Protein AF-A0A498QW02-F1 (afdb_monomer_lite)

Organism: NCBI:txid2341080

Radius of gyration: 21.15 Å; chains: 1; bounding box: 45×35×47 Å

Sequence (61 aa):
MGLGSRASGLAMAFKLTEAIEARWRAVNAPHLVALVRAGAVFEKGKLIERAVVSSTTKEAA

Foldseek 3Di:
DDDPDPVVVVVVVVVVVVVVVVVCVVVPPVVVVVCVVVVFDDDPNDTDPDPDDDPDDPDDD

pLDDT: mean 71.47, std 13.11, range [38.66, 89.12]

Secondary structure (DSSP, 8-state):
--TT-HHHHHHHHHHHHHHHHHHHTTT--HHHHHHHHTT--EETTEE-S---SS-------

Structure (mmCIF, N/CA/C/O backbone):
data_AF-A0A498QW02-F1
#
_entry.id   AF-A0A498QW02-F1
#
loop_
_atom_site.group_PDB
_atom_site.id
_atom_site.type_symbol
_atom_site.label_atom_id
_atom_site.label_alt_id
_atom_site.label_comp_id
_atom_site.label_asym_id
_atom_site.label_entity_id
_atom_site.label_seq_id
_atom_site.pdbx_PDB_ins_code
_atom_site.Cartn_x
_atom_site.Cartn_y
_atom_site.Cartn_z
_atom_site.occupancy
_atom_site.B_iso_or_equiv
_atom_site.auth_seq_id
_atom_site.auth_comp_id
_atom_site.auth_asym_id
_atom_site.auth_atom_id
_atom_site.pdbx_PDB_model_num
ATOM 1 N N . MET A 1 1 ? 23.477 2.704 -27.892 1.00 50.34 1 MET A N 1
ATOM 2 C CA . MET A 1 1 ? 22.189 3.369 -27.592 1.00 50.34 1 MET A CA 1
ATOM 3 C C . MET A 1 1 ? 22.489 4.496 -26.611 1.00 50.34 1 MET A C 1
ATOM 5 O O . MET A 1 1 ? 22.826 4.212 -25.473 1.00 50.34 1 MET A O 1
ATOM 9 N N . GLY A 1 2 ? 22.563 5.739 -27.093 1.00 60.53 2 GLY A N 1
ATOM 10 C CA . GLY A 1 2 ? 23.099 6.871 -26.325 1.00 60.53 2 GLY A CA 1
ATOM 11 C C . GLY A 1 2 ? 22.089 7.477 -25.346 1.00 60.53 2 GLY A C 1
ATOM 12 O O . GLY A 1 2 ? 20.900 7.574 -25.664 1.00 60.53 2 GLY A O 1
ATOM 13 N N . LEU A 1 3 ? 22.581 7.901 -24.175 1.00 58.78 3 LEU A N 1
ATOM 14 C CA . LEU A 1 3 ? 21.860 8.747 -23.221 1.00 58.78 3 LEU A CA 1
ATOM 15 C C . LEU A 1 3 ? 21.420 10.034 -23.937 1.00 58.78 3 LEU A C 1
ATOM 17 O O . LEU A 1 3 ? 22.245 10.882 -24.257 1.00 58.78 3 LEU A O 1
ATOM 21 N N . GLY A 1 4 ? 20.130 10.139 -24.252 1.00 61.84 4 GLY A N 1
ATOM 22 C CA . GLY A 1 4 ? 19.556 11.278 -24.979 1.00 61.84 4 GLY A CA 1
ATOM 23 C C . GLY A 1 4 ? 18.376 10.919 -25.886 1.00 61.84 4 GLY A C 1
ATOM 24 O O . GLY A 1 4 ? 17.639 11.802 -26.311 1.00 61.84 4 GLY A O 1
ATOM 25 N N . SER A 1 5 ? 18.145 9.632 -26.168 1.00 74.06 5 SER A N 1
ATOM 26 C CA . SER A 1 5 ? 17.000 9.202 -26.985 1.00 74.06 5 SER A CA 1
ATOM 27 C C . SER A 1 5 ? 15.715 9.038 -26.162 1.00 74.06 5 SER A C 1
ATOM 29 O O . SER A 1 5 ? 15.745 8.493 -25.056 1.00 74.06 5 SER A O 1
ATOM 31 N N . ARG A 1 6 ? 14.564 9.424 -26.74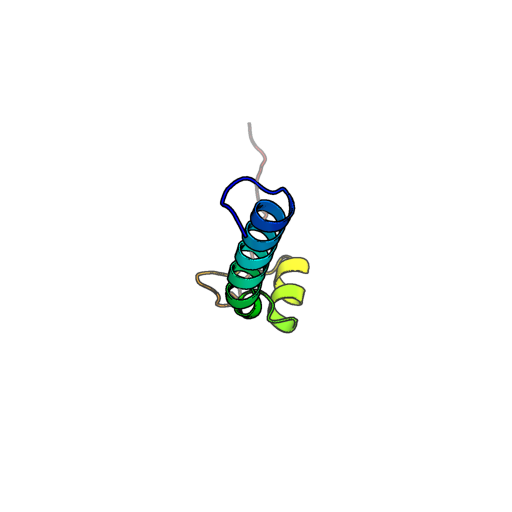1 1.00 71.00 6 ARG A N 1
ATOM 32 C CA . ARG A 1 6 ? 13.207 9.252 -26.169 1.00 71.00 6 ARG A CA 1
ATOM 33 C C . ARG A 1 6 ? 12.942 7.822 -25.682 1.00 71.00 6 ARG A C 1
ATOM 35 O O . ARG A 1 6 ? 12.285 7.629 -24.662 1.00 71.00 6 ARG A O 1
ATOM 42 N N . ALA A 1 7 ? 13.516 6.831 -26.367 1.00 78.00 7 ALA A N 1
ATOM 43 C CA . ALA A 1 7 ? 13.430 5.423 -25.986 1.00 78.00 7 ALA A CA 1
ATOM 44 C C . ALA A 1 7 ? 14.050 5.139 -24.604 1.00 78.00 7 ALA A C 1
ATOM 46 O O . ALA A 1 7 ? 13.513 4.348 -23.833 1.00 78.00 7 ALA A O 1
ATOM 47 N N . SER A 1 8 ? 15.148 5.821 -24.259 1.00 74.38 8 SER A N 1
ATOM 48 C CA . SER A 1 8 ? 15.820 5.655 -22.967 1.00 74.38 8 SER A CA 1
ATOM 49 C C . SER A 1 8 ? 15.013 6.267 -21.817 1.00 74.38 8 SER A C 1
ATOM 51 O O . SER A 1 8 ? 15.000 5.714 -20.721 1.00 74.38 8 SER A O 1
ATOM 53 N N . GLY A 1 9 ? 14.302 7.373 -22.068 1.00 82.31 9 GLY A N 1
ATOM 54 C CA . GLY A 1 9 ? 13.406 7.988 -21.084 1.00 82.31 9 GLY A CA 1
ATOM 55 C C . GLY A 1 9 ? 12.181 7.121 -20.781 1.00 82.31 9 GLY A C 1
ATOM 56 O O . GLY A 1 9 ? 11.835 6.928 -19.617 1.00 82.31 9 GLY A O 1
ATOM 57 N N . LEU A 1 10 ? 11.573 6.524 -21.812 1.00 88.19 10 LEU A N 1
ATOM 58 C CA . LEU A 1 10 ? 10.422 5.633 -21.639 1.00 88.19 10 LEU A CA 1
ATOM 59 C C . LEU A 1 10 ? 10.798 4.347 -20.891 1.00 88.19 10 LEU A C 1
ATOM 61 O O . LEU A 1 10 ? 10.071 3.921 -19.997 1.00 88.19 10 LEU A O 1
ATOM 65 N N . ALA A 1 11 ? 11.963 3.768 -21.198 1.00 89.12 11 ALA A N 1
ATOM 66 C CA . ALA A 1 11 ? 12.476 2.613 -20.468 1.00 89.12 11 ALA A CA 1
ATOM 67 C C . ALA A 1 11 ? 12.688 2.924 -18.975 1.00 89.12 11 ALA A C 1
ATOM 69 O O . ALA A 1 11 ? 12.433 2.076 -18.124 1.00 89.12 11 ALA A O 1
ATOM 70 N N . MET A 1 12 ? 13.114 4.143 -18.636 1.00 88.56 12 MET A N 1
ATOM 71 C CA . MET A 1 12 ? 13.300 4.556 -17.246 1.00 88.56 12 MET A CA 1
ATOM 72 C C . MET A 1 12 ? 11.960 4.740 -16.519 1.00 88.56 12 MET A C 1
ATOM 74 O O . MET A 1 12 ? 11.814 4.252 -15.402 1.00 88.56 12 MET A O 1
ATOM 78 N N . ALA A 1 13 ? 10.964 5.354 -17.167 1.00 86.56 13 ALA A N 1
ATOM 79 C CA . ALA A 1 13 ? 9.610 5.473 -16.623 1.00 86.56 13 ALA A CA 1
ATOM 80 C C . ALA A 1 13 ? 8.964 4.098 -16.384 1.00 86.56 13 ALA A C 1
ATOM 82 O O . ALA A 1 13 ? 8.433 3.851 -15.305 1.00 86.56 13 ALA A O 1
ATOM 83 N N . PHE A 1 14 ? 9.092 3.175 -17.342 1.00 85.12 14 PHE A N 1
ATOM 84 C CA . PHE A 1 14 ? 8.586 1.810 -17.198 1.00 85.12 14 PHE A CA 1
ATOM 85 C C . PHE A 1 14 ? 9.242 1.080 -16.021 1.00 85.12 14 PHE A C 1
ATOM 87 O O . PHE A 1 14 ? 8.555 0.505 -15.185 1.00 85.12 14 PHE A O 1
ATOM 94 N N . LYS A 1 15 ? 10.569 1.173 -15.886 1.00 87.88 15 LYS A N 1
ATOM 95 C CA . LYS A 1 15 ? 11.285 0.563 -14.756 1.00 87.88 15 LYS A CA 1
ATOM 96 C C . LYS A 1 15 ? 10.889 1.157 -13.402 1.00 87.88 15 LYS A C 1
ATOM 98 O O . LYS A 1 15 ? 10.891 0.430 -12.414 1.00 87.88 15 LYS A O 1
ATOM 103 N N . LEU A 1 16 ? 10.545 2.446 -13.342 1.00 87.44 16 LEU A N 1
ATOM 104 C CA . LEU A 1 16 ? 10.001 3.063 -12.128 1.00 87.44 16 LEU A CA 1
ATOM 105 C C . LEU A 1 16 ? 8.612 2.502 -11.805 1.00 87.44 16 LEU A C 1
ATOM 107 O O . LEU A 1 16 ? 8.369 2.138 -10.659 1.00 87.44 16 LEU A O 1
ATOM 111 N N . THR A 1 17 ? 7.730 2.364 -12.797 1.00 84.00 17 THR A N 1
ATOM 112 C CA . THR A 1 17 ? 6.404 1.751 -12.618 1.00 84.00 17 THR A CA 1
ATOM 113 C C . THR A 1 17 ? 6.499 0.293 -12.169 1.00 84.00 17 THR A C 1
ATOM 115 O O . THR A 1 17 ? 5.815 -0.083 -11.224 1.00 84.00 17 THR A O 1
ATOM 118 N N . GLU A 1 18 ? 7.392 -0.500 -12.757 1.00 84.06 18 GLU A N 1
ATOM 119 C CA . GLU A 1 18 ? 7.642 -1.892 -12.354 1.00 84.06 18 GLU A CA 1
ATOM 120 C C . GLU A 1 18 ? 8.175 -1.991 -10.914 1.00 84.06 18 GLU A C 1
ATOM 122 O O . GLU A 1 18 ? 7.715 -2.809 -10.115 1.00 84.06 18 GLU A O 1
ATOM 127 N N . ALA A 1 19 ? 9.117 -1.114 -10.541 1.00 81.81 19 ALA A N 1
ATOM 128 C CA . ALA A 1 19 ? 9.650 -1.049 -9.178 1.00 81.81 19 ALA A CA 1
ATOM 129 C C . ALA A 1 19 ? 8.577 -0.646 -8.151 1.00 81.81 19 ALA A C 1
ATOM 131 O O . ALA A 1 19 ? 8.609 -1.075 -6.996 1.00 81.81 19 ALA A O 1
ATOM 132 N N . ILE A 1 20 ? 7.615 0.171 -8.577 1.00 79.44 20 ILE A N 1
ATOM 133 C CA . ILE A 1 20 ? 6.444 0.546 -7.795 1.00 79.44 20 ILE A CA 1
ATOM 134 C C . ILE A 1 20 ? 5.505 -0.663 -7.694 1.00 79.44 20 ILE A C 1
ATOM 136 O O . ILE A 1 20 ? 5.170 -1.062 -6.582 1.00 79.44 20 ILE A O 1
ATOM 140 N N . GLU A 1 21 ? 5.127 -1.305 -8.799 1.00 74.06 21 GLU A N 1
ATOM 141 C CA . GLU A 1 21 ? 4.180 -2.426 -8.807 1.00 74.06 21 GLU A CA 1
ATOM 142 C C . GLU A 1 21 ? 4.593 -3.548 -7.845 1.00 74.06 21 GLU A C 1
ATOM 144 O O . GLU A 1 21 ? 3.789 -3.968 -7.006 1.00 74.06 21 GLU A O 1
ATOM 149 N N . ALA A 1 22 ? 5.863 -3.959 -7.885 1.00 68.44 22 ALA A N 1
ATOM 150 C CA . ALA A 1 22 ? 6.401 -4.977 -6.984 1.00 68.44 22 ALA A CA 1
ATOM 151 C C . ALA A 1 22 ? 6.239 -4.605 -5.495 1.00 68.44 22 ALA A C 1
ATOM 153 O O . ALA A 1 22 ? 6.038 -5.475 -4.648 1.00 68.44 22 ALA A O 1
ATOM 154 N N . ARG A 1 23 ? 6.264 -3.308 -5.167 1.00 69.75 23 ARG A N 1
ATOM 155 C CA . ARG A 1 23 ? 6.110 -2.790 -3.803 1.00 69.75 23 ARG A CA 1
ATOM 156 C C . ARG A 1 23 ? 4.650 -2.731 -3.338 1.00 69.75 23 ARG A C 1
ATOM 158 O O . ARG A 1 23 ? 4.392 -2.909 -2.149 1.00 69.75 23 ARG A O 1
ATOM 165 N N . TRP A 1 24 ? 3.686 -2.497 -4.232 1.00 63.19 24 TRP A N 1
ATOM 166 C CA . TRP A 1 24 ? 2.270 -2.313 -3.857 1.00 63.19 24 TRP A CA 1
ATOM 167 C C . TRP A 1 24 ? 1.443 -3.597 -3.845 1.00 63.19 24 TRP A C 1
ATOM 169 O O . TRP A 1 24 ? 0.337 -3.587 -3.305 1.00 63.19 24 TRP A O 1
ATOM 179 N N . ARG A 1 25 ? 1.960 -4.727 -4.347 1.00 61.06 25 ARG A N 1
ATOM 180 C CA . ARG A 1 25 ? 1.261 -6.023 -4.232 1.00 61.06 25 ARG A CA 1
ATOM 181 C C . ARG A 1 25 ? 0.925 -6.399 -2.781 1.00 61.06 25 ARG A C 1
ATOM 183 O O . ARG A 1 25 ? -0.112 -7.013 -2.561 1.00 61.06 25 ARG A O 1
ATOM 190 N N . ALA A 1 26 ? 1.700 -5.931 -1.799 1.00 58.94 26 ALA A N 1
ATOM 191 C CA . ALA A 1 26 ? 1.388 -6.065 -0.370 1.00 58.94 26 ALA A CA 1
ATOM 192 C C . ALA A 1 26 ? 0.189 -5.208 0.098 1.00 58.94 26 ALA A C 1
ATOM 194 O O . ALA A 1 26 ? -0.545 -5.612 0.993 1.00 58.94 26 ALA A O 1
ATOM 195 N N . VAL A 1 27 ? -0.042 -4.045 -0.522 1.00 62.94 27 VAL A N 1
ATOM 196 C CA . VAL A 1 27 ? -1.221 -3.191 -0.270 1.00 62.94 27 VAL A CA 1
ATOM 197 C C . VAL A 1 27 ? -2.467 -3.765 -0.956 1.00 62.94 27 VAL A C 1
ATOM 199 O O . VAL A 1 27 ? -3.590 -3.510 -0.532 1.00 62.94 27 VAL A O 1
ATOM 202 N N . ASN A 1 28 ? -2.280 -4.600 -1.980 1.00 61.44 28 ASN A N 1
ATOM 203 C CA . ASN A 1 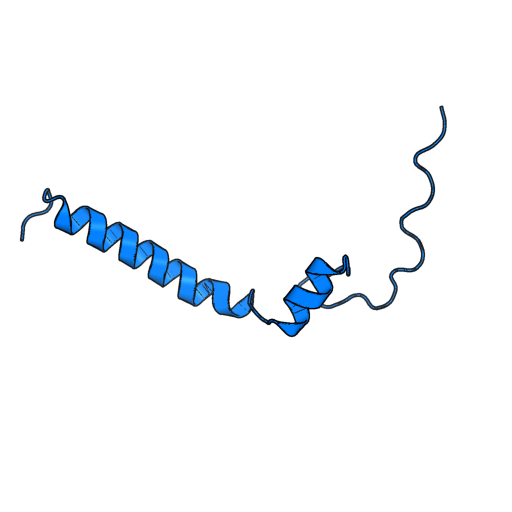28 ? -3.349 -5.182 -2.782 1.00 61.44 28 ASN A CA 1
ATOM 204 C C . ASN A 1 28 ? -3.845 -6.542 -2.254 1.00 61.44 28 ASN A C 1
ATOM 206 O O . ASN A 1 28 ? -4.144 -7.432 -3.045 1.00 61.44 28 ASN A O 1
ATOM 210 N N . ALA A 1 29 ? -3.929 -6.720 -0.933 1.00 70.88 29 ALA A N 1
ATOM 211 C CA . ALA A 1 29 ? -4.640 -7.844 -0.328 1.00 70.88 29 ALA A CA 1
ATOM 212 C C . ALA A 1 29 ? -6.153 -7.617 -0.527 1.00 70.88 29 ALA A C 1
ATOM 214 O O . ALA A 1 29 ? -6.736 -6.793 0.183 1.00 70.88 29 ALA A O 1
ATOM 215 N N . PRO A 1 30 ? -6.819 -8.291 -1.489 1.00 72.38 30 PRO A N 1
ATOM 216 C CA . PRO A 1 30 ? -8.156 -7.892 -1.943 1.00 72.38 30 PRO A CA 1
ATOM 217 C C . PRO A 1 30 ? -9.203 -7.955 -0.825 1.00 72.38 30 PRO A C 1
ATOM 219 O O . PRO A 1 30 ? -10.123 -7.141 -0.789 1.00 72.38 30 PRO A O 1
ATOM 222 N N . HIS A 1 31 ? -9.018 -8.869 0.128 1.00 77.19 31 HIS A N 1
ATOM 223 C CA . HIS A 1 31 ? -9.866 -9.001 1.308 1.00 77.19 31 HIS A CA 1
ATOM 224 C C . HIS A 1 31 ? -9.713 -7.817 2.282 1.00 77.19 31 HIS A C 1
ATOM 226 O O . HIS A 1 31 ? -10.709 -7.355 2.828 1.00 77.19 31 HIS A O 1
ATOM 232 N N . LEU A 1 32 ? -8.506 -7.261 2.451 1.00 79.50 32 LEU A N 1
ATOM 233 C CA . LEU A 1 32 ? -8.287 -6.063 3.273 1.00 79.50 32 LEU A CA 1
ATOM 234 C C . LEU A 1 32 ? -8.748 -4.792 2.549 1.00 79.50 32 LEU A C 1
ATOM 236 O O . LEU A 1 32 ? -9.345 -3.915 3.165 1.00 79.50 32 LEU A O 1
ATOM 240 N N . VAL A 1 33 ? -8.542 -4.707 1.230 1.00 78.19 33 VAL A N 1
ATOM 241 C CA . VAL A 1 33 ? -9.001 -3.571 0.409 1.00 78.19 33 VAL A CA 1
ATOM 242 C C . VAL A 1 33 ? -10.529 -3.471 0.397 1.00 78.19 33 VAL A C 1
ATOM 244 O O . VAL A 1 33 ? -11.066 -2.364 0.443 1.00 78.19 33 VAL A O 1
ATOM 247 N N . ALA A 1 34 ? -11.242 -4.602 0.379 1.00 82.88 34 ALA A N 1
ATOM 248 C CA . ALA A 1 34 ? -12.698 -4.622 0.512 1.00 82.88 34 ALA A CA 1
ATOM 249 C C . ALA A 1 34 ? -13.161 -4.021 1.853 1.00 82.88 34 ALA A C 1
ATOM 251 O O . ALA A 1 34 ? -14.097 -3.225 1.876 1.00 82.88 34 ALA A O 1
ATOM 252 N N . LEU A 1 35 ? -12.458 -4.326 2.948 1.00 82.06 35 LEU A N 1
ATOM 253 C CA . LEU A 1 35 ? -12.747 -3.790 4.282 1.00 82.06 35 LEU A CA 1
ATOM 254 C C . LEU A 1 35 ? -12.435 -2.288 4.389 1.00 82.06 35 LEU A C 1
ATOM 256 O O . LEU A 1 35 ? -13.243 -1.538 4.930 1.00 82.06 35 LEU A O 1
ATOM 260 N N . VAL A 1 36 ? -11.322 -1.817 3.814 1.00 82.62 36 VAL A N 1
ATOM 261 C CA . VAL A 1 36 ? -11.001 -0.374 3.750 1.00 82.62 36 VAL A CA 1
ATOM 262 C C . VAL A 1 36 ? -12.071 0.390 2.964 1.00 82.62 36 VAL A C 1
ATOM 264 O O . VAL A 1 36 ? -12.515 1.451 3.393 1.00 82.62 36 VAL A O 1
ATOM 267 N N . ARG A 1 37 ? -12.533 -0.157 1.830 1.00 79.62 37 ARG A N 1
ATOM 268 C CA . ARG A 1 37 ? -13.616 0.441 1.028 1.00 79.62 37 ARG A CA 1
ATOM 269 C C .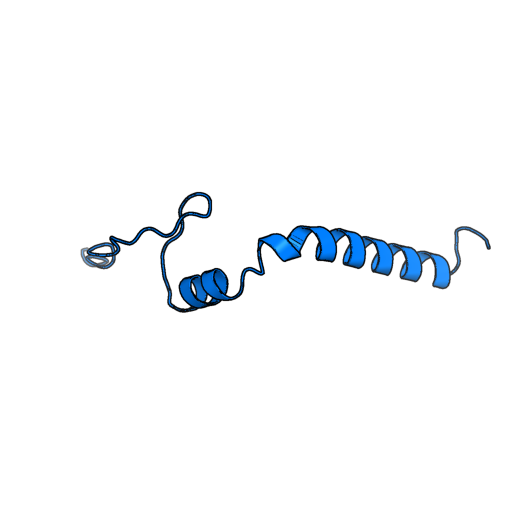 ARG A 1 37 ? -14.956 0.468 1.761 1.00 79.62 37 ARG A C 1
ATOM 271 O O . ARG A 1 37 ? -15.742 1.378 1.528 1.00 79.62 37 ARG A O 1
ATOM 278 N N . ALA A 1 38 ? -15.196 -0.494 2.649 1.00 84.44 38 ALA A N 1
ATOM 279 C CA . ALA A 1 38 ? -16.364 -0.523 3.524 1.00 84.44 38 ALA A CA 1
ATOM 280 C C . ALA A 1 38 ? -16.268 0.459 4.712 1.00 84.44 38 ALA A C 1
ATOM 282 O O . ALA A 1 38 ? -17.195 0.529 5.513 1.00 84.44 38 ALA A O 1
ATOM 283 N N . GLY A 1 39 ? -15.173 1.222 4.836 1.00 81.81 39 GLY A N 1
ATOM 284 C CA . GLY A 1 39 ? -14.970 2.192 5.916 1.00 81.81 39 GLY A CA 1
ATOM 285 C C . GLY A 1 39 ? -14.386 1.594 7.198 1.00 81.81 39 GLY A C 1
ATOM 286 O O . GLY A 1 39 ? -14.433 2.236 8.245 1.00 81.81 39 GLY A O 1
ATOM 287 N N . ALA A 1 40 ? -13.837 0.378 7.143 1.00 83.94 40 ALA A N 1
ATOM 288 C CA . ALA A 1 40 ? -13.224 -0.244 8.307 1.00 83.94 40 ALA A CA 1
ATOM 289 C C . ALA A 1 40 ? -11.891 0.432 8.676 1.00 83.94 40 ALA A C 1
ATOM 291 O O . ALA A 1 40 ? -11.087 0.781 7.807 1.00 83.94 40 ALA A O 1
ATOM 292 N N . VAL A 1 41 ? -11.645 0.600 9.978 1.00 82.25 41 VAL A N 1
ATOM 293 C CA . VAL A 1 41 ? -10.452 1.284 10.492 1.00 82.25 41 VAL A CA 1
ATOM 294 C C . VAL A 1 41 ? -9.302 0.291 10.663 1.00 82.25 41 VAL A C 1
ATOM 296 O O . VAL A 1 41 ? -9.453 -0.763 11.284 1.00 82.25 41 VAL A O 1
ATOM 299 N N . PHE A 1 42 ? -8.135 0.658 10.131 1.00 80.12 42 PHE A N 1
ATOM 300 C CA . PHE A 1 42 ? -6.895 -0.104 10.251 1.00 80.12 42 PHE A CA 1
ATOM 301 C C . PHE A 1 42 ? -5.852 0.694 11.029 1.00 80.12 42 PHE A C 1
ATOM 303 O O . PHE A 1 42 ? -5.561 1.837 10.681 1.00 80.12 42 PHE A O 1
ATOM 310 N N . GLU A 1 43 ? -5.218 0.070 12.021 1.00 82.81 43 GLU A N 1
ATOM 311 C CA . GLU A 1 43 ? -4.006 0.603 12.651 1.00 82.81 43 GLU A CA 1
ATOM 312 C C . GLU A 1 43 ? -2.832 -0.328 12.336 1.00 82.81 43 GLU A C 1
ATOM 314 O O . GLU A 1 43 ? -2.897 -1.533 12.579 1.00 82.81 43 GLU A O 1
ATOM 319 N N . LYS A 1 44 ? -1.756 0.217 11.748 1.00 78.00 44 LYS A N 1
ATOM 320 C CA . LYS A 1 44 ? -0.532 -0.535 11.391 1.00 78.00 44 LYS A CA 1
ATOM 321 C C . LYS A 1 44 ? -0.802 -1.820 10.579 1.00 78.00 44 LYS A C 1
ATOM 323 O O . LYS A 1 44 ? -0.086 -2.807 10.719 1.00 78.00 44 LYS A O 1
ATOM 328 N N . GLY A 1 45 ? -1.842 -1.818 9.739 1.00 75.75 45 GLY A N 1
ATOM 329 C CA . GLY A 1 45 ? -2.225 -2.9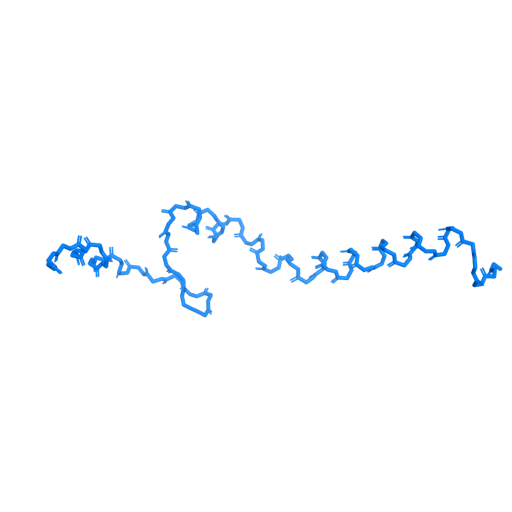63 8.901 1.00 75.75 45 GLY A CA 1
ATOM 330 C C . GLY A 1 45 ? -3.067 -4.039 9.598 1.00 75.75 45 GLY A C 1
ATOM 331 O O . GLY A 1 45 ? -3.349 -5.064 8.984 1.00 75.75 45 GLY A O 1
ATOM 332 N N . LYS A 1 46 ? -3.499 -3.822 10.846 1.00 78.81 46 LYS A N 1
ATOM 333 C CA . LYS A 1 46 ? -4.437 -4.702 11.558 1.00 78.81 46 LYS A CA 1
ATOM 334 C C . LYS A 1 46 ? -5.831 -4.079 11.578 1.00 78.81 46 LYS A C 1
ATOM 336 O O . LYS A 1 46 ? -5.970 -2.892 11.873 1.00 78.81 46 LYS A O 1
ATOM 341 N N . LEU A 1 47 ? -6.841 -4.882 11.249 1.00 77.81 47 LEU A N 1
ATOM 342 C CA . LEU A 1 47 ? -8.245 -4.484 11.317 1.00 77.81 47 LEU A CA 1
ATOM 343 C C . LEU A 1 47 ? -8.653 -4.301 12.782 1.00 77.81 47 LEU A C 1
ATOM 345 O O . LEU A 1 47 ? -8.452 -5.203 13.596 1.00 77.81 47 LEU A O 1
ATOM 349 N N . ILE A 1 4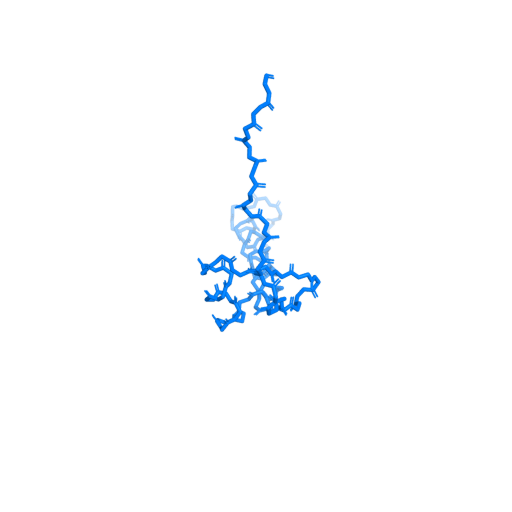8 ? -9.245 -3.154 13.106 1.00 79.88 48 ILE A N 1
ATOM 350 C CA . ILE A 1 48 ? -9.836 -2.913 14.421 1.00 79.88 48 ILE A CA 1
ATOM 351 C C . ILE A 1 48 ? -11.307 -3.340 14.365 1.00 79.88 48 ILE A C 1
ATOM 353 O O . ILE A 1 48 ? -12.135 -2.643 13.789 1.00 79.88 48 ILE A O 1
ATOM 357 N N . GLU A 1 49 ? -11.653 -4.474 14.981 1.00 69.62 49 GLU A N 1
ATOM 358 C CA . GLU A 1 49 ? -13.031 -5.009 14.984 1.00 69.62 49 GLU A CA 1
ATOM 359 C C . GLU A 1 49 ? -14.029 -4.162 15.805 1.00 69.62 49 GLU A C 1
ATOM 361 O O . GLU A 1 49 ? -15.241 -4.329 15.700 1.00 69.62 49 GLU A O 1
ATOM 366 N N . ARG A 1 50 ? -13.539 -3.222 16.624 1.00 65.50 50 ARG A N 1
ATOM 367 C CA . ARG A 1 50 ? -14.335 -2.416 17.562 1.00 65.50 50 ARG A CA 1
ATOM 368 C C . ARG A 1 50 ? -14.537 -0.978 17.058 1.00 65.50 50 ARG A C 1
ATOM 370 O O . ARG A 1 50 ? -14.128 -0.035 17.721 1.00 65.50 50 ARG A O 1
ATOM 377 N N . ALA A 1 51 ? -15.181 -0.790 15.909 1.00 56.56 51 ALA A N 1
ATOM 378 C CA . ALA A 1 51 ? -15.718 0.518 15.514 1.00 56.56 51 ALA A CA 1
ATOM 379 C C . ALA A 1 51 ? -17.159 0.674 16.030 1.00 56.56 51 ALA A C 1
ATOM 381 O O . ALA A 1 51 ? -18.113 0.744 15.263 1.00 56.56 51 ALA A O 1
ATOM 382 N N . VAL A 1 52 ? -17.331 0.703 17.352 1.00 53.91 52 VAL A N 1
ATOM 383 C CA . VAL A 1 52 ? -18.500 1.350 17.956 1.00 53.91 52 VAL A CA 1
ATOM 384 C C . VAL A 1 52 ? -17.976 2.634 18.588 1.00 53.91 52 VAL A C 1
ATOM 386 O O . VAL A 1 52 ? -16.996 2.582 19.321 1.00 53.91 52 VAL A O 1
ATOM 389 N N . VAL A 1 53 ? -18.602 3.759 18.238 1.00 56.28 53 VAL A N 1
ATOM 390 C CA . VAL A 1 53 ? -18.325 5.156 18.635 1.00 56.28 53 VAL A CA 1
ATOM 391 C C . VAL A 1 53 ? -17.018 5.811 18.157 1.00 56.28 53 VAL A C 1
ATOM 393 O O . VAL A 1 53 ? -16.065 5.980 18.907 1.00 56.28 53 VAL A O 1
ATOM 396 N N . SER A 1 54 ? -17.045 6.362 16.938 1.00 54.97 54 SER A N 1
ATOM 397 C CA . SER A 1 54 ? -16.299 7.599 16.622 1.00 54.97 54 SER A CA 1
ATOM 398 C C . SER A 1 54 ? -17.028 8.557 15.662 1.00 54.97 54 SER A C 1
ATOM 400 O O . SER A 1 54 ? -16.419 9.446 15.075 1.00 54.97 54 SER A O 1
ATOM 402 N N . SER A 1 55 ? -18.355 8.443 15.555 1.00 50.31 55 SER A N 1
ATOM 403 C CA . SER A 1 55 ? -19.217 9.457 14.936 1.00 50.31 55 SER A CA 1
ATOM 404 C C . SER A 1 55 ? -20.309 9.885 15.917 1.00 50.31 55 SER A C 1
ATOM 406 O O . SER A 1 55 ? -21.477 9.526 15.786 1.00 50.31 55 SER A O 1
ATOM 408 N N . THR A 1 56 ? -19.929 10.632 16.949 1.00 52.00 56 THR A N 1
ATOM 409 C CA . THR A 1 56 ? -20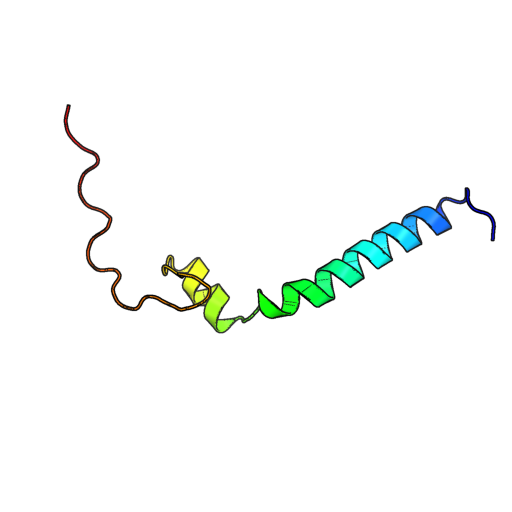.865 11.467 17.707 1.00 52.00 56 THR A CA 1
ATOM 410 C C . THR A 1 56 ? -20.167 12.780 18.049 1.00 52.00 56 THR A C 1
ATOM 412 O O . THR A 1 56 ? -19.065 12.781 18.591 1.00 52.00 56 THR A O 1
ATOM 415 N N . THR A 1 57 ? -20.848 13.865 17.673 1.00 45.84 57 THR A N 1
ATOM 416 C CA . THR A 1 57 ? -20.586 15.278 17.979 1.00 45.84 57 THR A CA 1
ATOM 417 C C . THR A 1 57 ? -19.564 16.006 17.103 1.00 45.84 57 THR A C 1
ATOM 419 O O . THR A 1 57 ? -18.430 16.269 17.491 1.00 45.84 57 THR A O 1
ATOM 422 N N . LYS A 1 58 ? -20.042 16.472 15.943 1.00 52.50 58 LYS A N 1
ATOM 423 C CA . LYS A 1 58 ? -19.746 17.839 15.499 1.00 52.50 58 LYS A CA 1
ATOM 424 C C . LYS A 1 58 ? -21.029 18.659 15.653 1.00 52.50 58 LYS A C 1
ATOM 426 O O . LYS A 1 58 ? -21.750 18.845 14.683 1.00 52.50 58 LYS A O 1
ATOM 431 N N . GLU A 1 59 ? -21.321 19.090 16.877 1.00 58.09 59 GLU A N 1
ATOM 432 C CA . GLU A 1 59 ? -22.271 20.171 17.156 1.00 58.09 59 GLU A CA 1
ATOM 433 C C . GLU A 1 59 ? -21.892 20.868 18.474 1.00 58.09 59 GLU A C 1
ATOM 435 O O . GLU A 1 59 ? -21.339 20.221 19.364 1.00 58.09 59 GLU A O 1
ATOM 440 N N . ALA A 1 60 ? -22.229 22.161 18.554 1.00 40.97 60 ALA A N 1
ATOM 441 C CA . ALA A 1 60 ? -21.912 23.183 19.563 1.00 40.97 60 ALA A CA 1
ATOM 442 C C . ALA A 1 60 ? -20.533 23.855 19.382 1.00 40.97 60 ALA A C 1
ATOM 444 O O . ALA A 1 60 ? -19.513 23.177 19.311 1.00 40.97 60 ALA A O 1
ATOM 445 N N . ALA A 1 61 ? -20.407 25.181 19.314 1.00 38.66 61 ALA A N 1
ATOM 446 C CA . ALA A 1 61 ? -21.349 26.303 19.328 1.00 38.66 61 ALA A CA 1
ATOM 447 C C . ALA A 1 61 ? -20.638 27.523 18.708 1.00 38.66 61 ALA A C 1
ATOM 449 O O . ALA A 1 61 ? -19.385 27.494 18.657 1.00 38.66 61 ALA A O 1
#